Protein AF-A0A9D4S249-F1 (afdb_monomer_lite)

Organism: Dreissena polymorpha (NCBI:txid45954)

Structure (mmCIF, N/CA/C/O backbone):
data_AF-A0A9D4S249-F1
#
_entry.id   AF-A0A9D4S249-F1
#
loop_
_atom_site.group_PDB
_atom_site.id
_atom_site.type_symbol
_atom_site.label_atom_id
_atom_site.label_alt_id
_atom_site.label_comp_id
_atom_site.label_asym_id
_atom_site.label_entity_id
_atom_site.label_seq_id
_atom_site.pdbx_PDB_ins_code
_atom_site.Cartn_x
_atom_site.Cartn_y
_atom_site.Cartn_z
_atom_site.occupancy
_atom_site.B_iso_or_equiv
_atom_site.auth_seq_id
_atom_site.auth_comp_id
_atom_site.auth_asym_id
_atom_site.auth_atom_id
_atom_site.pdbx_PDB_model_num
ATOM 1 N N . MET A 1 1 ? -19.274 18.542 -10.334 1.00 49.50 1 MET A N 1
ATOM 2 C CA . MET A 1 1 ? -19.146 18.454 -11.804 1.00 49.50 1 MET A CA 1
ATOM 3 C C . MET A 1 1 ? -18.034 17.469 -12.111 1.00 49.50 1 MET A C 1
ATOM 5 O O . MET A 1 1 ? -16.917 17.698 -11.678 1.00 49.50 1 MET A O 1
ATOM 9 N N . VAL A 1 2 ? -18.353 16.343 -12.742 1.00 52.91 2 VAL A N 1
ATOM 10 C CA . VAL A 1 2 ? -17.370 15.337 -13.175 1.00 52.91 2 VAL A CA 1
ATOM 11 C C . VAL 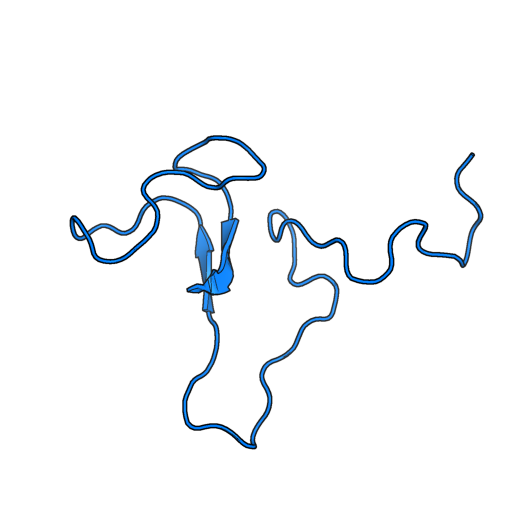A 1 2 ? -17.222 15.549 -14.675 1.00 52.91 2 VAL A C 1
ATOM 13 O O . VAL A 1 2 ? -18.224 15.474 -15.385 1.00 52.91 2 VAL A O 1
ATOM 16 N N . VAL A 1 3 ? -16.034 15.919 -15.149 1.00 65.44 3 VAL A N 1
ATOM 17 C CA . VAL A 1 3 ? -15.795 16.094 -16.586 1.00 65.44 3 VAL A CA 1
ATOM 18 C C . VAL A 1 3 ? -15.283 14.758 -17.124 1.00 65.44 3 VAL A C 1
ATOM 20 O O . VAL A 1 3 ? -14.259 14.274 -16.640 1.00 65.44 3 VAL A O 1
ATOM 23 N N . PRO A 1 4 ? -15.971 14.126 -18.089 1.00 57.69 4 PRO A N 1
ATOM 24 C CA . PRO A 1 4 ? -15.496 12.882 -18.680 1.00 57.69 4 PRO A CA 1
ATOM 25 C C . PRO A 1 4 ? -14.128 13.115 -19.335 1.00 57.69 4 PRO A C 1
ATOM 27 O O . PRO A 1 4 ? -14.002 13.969 -20.208 1.00 57.69 4 PRO A O 1
ATOM 30 N N . GLY A 1 5 ? -13.104 12.378 -18.899 1.00 65.19 5 GLY A N 1
ATOM 31 C CA . GLY A 1 5 ? -11.754 12.436 -19.473 1.00 65.19 5 GLY A CA 1
ATOM 32 C C . GLY A 1 5 ? -10.712 13.230 -18.678 1.00 65.19 5 GLY A C 1
ATOM 33 O O . GLY A 1 5 ? -9.534 13.140 -19.011 1.00 65.19 5 GLY A O 1
ATOM 34 N N . THR A 1 6 ? -11.081 13.945 -17.609 1.00 62.66 6 THR A N 1
ATOM 35 C CA . THR A 1 6 ? -10.101 14.518 -16.671 1.00 62.66 6 THR A CA 1
ATOM 36 C C . THR A 1 6 ? -10.262 13.881 -15.294 1.00 62.66 6 THR A C 1
ATOM 38 O O . THR A 1 6 ? -11.320 13.946 -14.671 1.00 62.66 6 THR A O 1
ATOM 41 N N . CYS A 1 7 ? -9.204 13.235 -14.799 1.00 64.75 7 CYS A N 1
ATOM 42 C CA . CYS A 1 7 ? -9.156 12.852 -13.395 1.00 64.75 7 CYS A CA 1
ATOM 43 C C . CYS A 1 7 ? -8.936 14.143 -12.597 1.00 64.75 7 CYS A C 1
ATOM 45 O O . CYS A 1 7 ? -7.907 14.793 -12.771 1.00 64.75 7 CYS A O 1
ATOM 47 N N . LEU A 1 8 ? -9.913 14.553 -11.778 1.00 68.19 8 LEU A N 1
ATOM 48 C CA . LEU A 1 8 ? -9.832 15.806 -11.006 1.00 68.19 8 LEU A CA 1
ATOM 49 C C . LEU A 1 8 ? -8.651 15.808 -10.021 1.00 68.19 8 LEU A C 1
ATOM 51 O O . LEU A 1 8 ? -8.187 16.876 -9.633 1.00 68.19 8 LEU A O 1
ATOM 55 N N . TYR A 1 9 ? -8.142 14.621 -9.682 1.00 71.44 9 TYR A N 1
ATOM 56 C CA . TYR A 1 9 ? -6.923 14.420 -8.911 1.00 71.44 9 TYR A CA 1
ATOM 57 C C . TYR A 1 9 ? -6.100 13.276 -9.521 1.00 71.44 9 TYR A C 1
ATOM 59 O O . TYR A 1 9 ? -6.242 12.124 -9.107 1.00 71.44 9 TYR A O 1
ATOM 67 N N . PRO A 1 10 ? -5.252 13.558 -10.526 1.00 70.25 10 PRO A N 1
ATOM 68 C CA . PRO A 1 10 ? -4.351 12.559 -11.090 1.00 70.25 10 PRO A CA 1
ATOM 69 C C . PRO A 1 10 ? -3.497 11.939 -9.976 1.00 70.25 10 PRO A C 1
ATOM 71 O O . PRO A 1 10 ? -2.868 12.662 -9.208 1.00 70.25 10 PRO A O 1
ATOM 74 N N . GLY A 1 11 ? -3.509 10.609 -9.865 1.00 73.00 11 GLY A N 1
ATOM 75 C CA . GLY A 1 11 ? -2.778 9.882 -8.822 1.00 73.00 11 GLY A CA 1
ATOM 76 C C . GLY A 1 11 ? -3.488 9.774 -7.467 1.00 73.00 11 GLY A C 1
ATOM 77 O O . GLY A 1 11 ? -2.947 9.127 -6.575 1.00 73.00 11 GLY A O 1
ATOM 78 N N . ASN A 1 12 ? -4.691 10.340 -7.293 1.00 82.00 12 ASN A N 1
ATOM 79 C CA . ASN A 1 12 ? -5.502 10.053 -6.110 1.00 82.00 12 ASN A CA 1
ATOM 80 C C . ASN A 1 12 ? -6.040 8.624 -6.204 1.00 82.00 12 ASN A C 1
ATOM 82 O O . ASN A 1 12 ? -6.948 8.334 -6.978 1.00 82.00 12 ASN A O 1
ATOM 86 N N . CYS A 1 13 ? -5.425 7.741 -5.427 1.00 84.00 13 CYS A N 1
ATOM 87 C CA . CYS A 1 13 ? -5.817 6.355 -5.288 1.00 84.00 13 CYS A CA 1
ATOM 88 C C . CYS A 1 13 ? -5.854 6.020 -3.805 1.00 84.00 13 CYS A C 1
ATOM 90 O O . CYS A 1 13 ? -4.886 6.277 -3.094 1.00 84.00 13 CYS A O 1
ATOM 92 N N . ASN A 1 14 ? -6.975 5.476 -3.350 1.00 84.75 14 ASN A N 1
ATOM 93 C CA . ASN A 1 14 ? -7.146 5.016 -1.977 1.00 84.75 14 ASN A CA 1
ATOM 94 C C . ASN A 1 14 ? -7.037 3.493 -1.841 1.00 84.75 14 ASN A C 1
ATOM 96 O O . ASN A 1 14 ? -7.228 2.978 -0.754 1.00 84.75 14 ASN A O 1
ATOM 100 N N . PHE A 1 15 ? -6.763 2.781 -2.937 1.00 86.56 15 PHE A N 1
ATOM 101 C CA . PHE A 1 15 ? -6.472 1.345 -2.974 1.00 86.56 15 PHE A CA 1
ATOM 102 C C . PHE A 1 15 ? -7.593 0.393 -2.519 1.00 86.56 15 PHE A C 1
ATOM 104 O O . PHE A 1 15 ? -7.409 -0.824 -2.554 1.00 86.56 15 PHE A O 1
ATOM 111 N N . GLU A 1 16 ? -8.777 0.915 -2.186 1.00 86.12 16 GLU A N 1
ATOM 112 C CA . GLU A 1 16 ? -9.912 0.133 -1.676 1.00 86.12 16 GLU A CA 1
ATOM 113 C C . GLU A 1 16 ? -10.509 -0.832 -2.707 1.00 86.12 16 GLU A C 1
ATOM 115 O O . GLU A 1 16 ? -11.000 -1.904 -2.359 1.00 86.12 16 GLU A O 1
ATOM 120 N N . MET A 1 17 ? -10.461 -0.481 -3.994 1.00 83.44 17 MET A N 1
ATOM 121 C CA . MET A 1 17 ? -11.005 -1.325 -5.066 1.00 83.44 17 MET A CA 1
ATOM 122 C C . MET A 1 17 ? -9.914 -1.906 -5.964 1.00 83.44 17 MET A C 1
ATOM 124 O O . MET A 1 17 ? -9.898 -3.112 -6.229 1.00 83.44 17 MET A O 1
ATOM 128 N N . ASP A 1 18 ? -8.980 -1.074 -6.412 1.00 85.06 18 ASP A N 1
ATOM 129 C CA . ASP A 1 18 ? -7.906 -1.451 -7.325 1.00 85.06 18 ASP A CA 1
ATOM 130 C C . ASP A 1 18 ? -6.625 -0.645 -7.058 1.00 85.06 18 ASP A C 1
ATOM 132 O O . ASP A 1 18 ? -6.526 0.092 -6.081 1.00 85.06 18 ASP A O 1
ATOM 136 N N . THR A 1 19 ? -5.607 -0.818 -7.900 1.00 86.94 19 THR A N 1
ATOM 137 C CA . THR A 1 19 ? -4.368 -0.036 -7.813 1.00 86.94 19 THR A CA 1
ATOM 138 C C . THR A 1 19 ? -4.460 1.292 -8.560 1.00 86.94 19 THR A C 1
ATOM 140 O O . THR A 1 19 ? -3.444 1.946 -8.735 1.00 86.94 19 THR A O 1
ATOM 143 N N . CYS A 1 20 ? -5.625 1.692 -9.071 1.00 87.38 20 CYS A N 1
ATOM 144 C CA . CYS A 1 20 ? -5.828 2.863 -9.927 1.00 87.38 20 CYS A CA 1
ATOM 145 C C . CYS A 1 20 ? -4.829 2.982 -11.096 1.00 87.38 20 CYS A C 1
ATOM 147 O O . CYS A 1 20 ? -4.516 4.086 -11.545 1.00 87.38 20 CYS A O 1
ATOM 149 N N . GLY A 1 21 ? -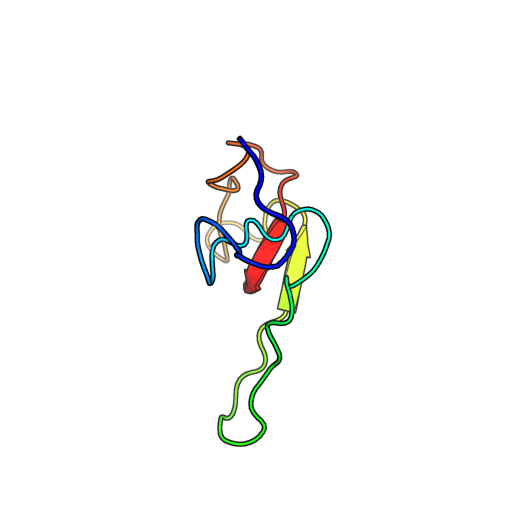4.303 1.849 -11.576 1.00 87.06 21 GLY A N 1
ATOM 150 C CA . GLY A 1 21 ? -3.293 1.791 -12.636 1.00 87.06 21 GLY A CA 1
ATOM 151 C C . GLY A 1 21 ? -1.838 1.894 -12.167 1.00 87.06 21 GLY A C 1
ATOM 152 O O . GLY A 1 21 ? -0.948 1.834 -13.011 1.00 87.06 21 GLY A O 1
ATOM 153 N N . TRP A 1 22 ? -1.572 2.008 -10.861 1.00 86.25 22 TRP A N 1
ATOM 154 C CA . TRP A 1 22 ? -0.228 1.832 -10.308 1.00 86.25 22 TRP A CA 1
ATOM 155 C C . TRP A 1 22 ? 0.242 0.387 -10.526 1.00 86.25 22 TRP A C 1
ATOM 157 O O . TRP A 1 22 ? -0.513 -0.567 -10.307 1.00 86.25 22 TRP A O 1
ATOM 167 N N . THR A 1 23 ? 1.493 0.241 -10.957 1.00 89.94 23 THR A N 1
ATOM 168 C CA . THR A 1 23 ? 2.154 -1.040 -11.227 1.00 89.94 23 THR A CA 1
ATOM 169 C C . THR A 1 23 ? 3.558 -1.026 -10.643 1.00 89.94 23 THR A C 1
ATOM 171 O O . THR A 1 23 ? 4.210 0.019 -10.671 1.00 89.94 23 THR A O 1
ATOM 174 N N . ASN A 1 24 ? 4.043 -2.182 -10.189 1.00 90.75 24 ASN A N 1
ATOM 175 C CA . ASN A 1 24 ? 5.437 -2.318 -9.773 1.00 90.75 24 ASN A CA 1
ATOM 176 C C . ASN A 1 24 ? 6.386 -2.054 -10.945 1.00 90.75 24 ASN A C 1
ATOM 178 O O . ASN A 1 24 ? 6.075 -2.333 -12.110 1.00 90.75 24 ASN A O 1
ATOM 182 N N . THR A 1 25 ? 7.535 -1.473 -10.622 1.00 89.50 25 THR A N 1
ATOM 183 C CA . THR A 1 25 ? 8.637 -1.336 -11.567 1.00 89.50 25 THR A CA 1
ATOM 184 C C . THR A 1 25 ? 9.469 -2.612 -11.542 1.00 89.50 25 THR A C 1
ATOM 186 O O . THR A 1 25 ? 9.553 -3.279 -10.528 1.00 89.50 25 THR A O 1
ATOM 189 N N . ASN A 1 26 ? 10.115 -2.954 -12.656 1.00 88.50 26 ASN A N 1
ATOM 190 C CA . ASN A 1 26 ? 11.045 -4.092 -12.699 1.00 88.50 26 ASN A CA 1
ATOM 191 C C . ASN A 1 26 ? 12.495 -3.669 -12.396 1.00 88.50 26 ASN A C 1
ATOM 193 O O . ASN A 1 26 ? 13.432 -4.401 -12.708 1.00 88.50 26 ASN A O 1
ATOM 197 N N . ALA A 1 27 ? 12.690 -2.431 -11.940 1.00 92.00 27 ALA A N 1
ATOM 198 C CA . ALA A 1 27 ? 13.999 -1.798 -11.785 1.00 92.00 27 ALA A CA 1
ATOM 199 C C . ALA A 1 27 ? 14.423 -1.632 -10.318 1.00 92.00 27 ALA A C 1
ATOM 201 O O . ALA A 1 27 ? 15.465 -1.030 -10.061 1.00 92.00 27 ALA A O 1
ATOM 202 N N . ASP A 1 28 ? 13.620 -2.124 -9.378 1.00 88.31 28 ASP A N 1
ATOM 203 C CA . ASP A 1 28 ? 13.944 -2.211 -7.961 1.00 88.31 28 ASP A CA 1
ATOM 204 C C . ASP A 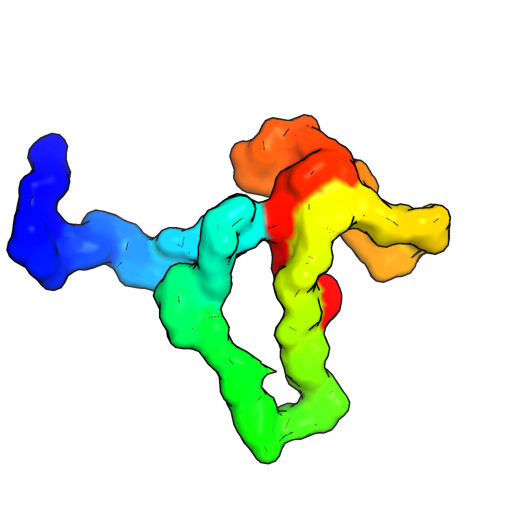1 28 ? 13.903 -3.669 -7.478 1.00 88.31 28 ASP A C 1
ATOM 206 O O . ASP A 1 28 ? 13.577 -4.593 -8.224 1.00 88.31 28 ASP A O 1
ATOM 210 N N . ASP A 1 29 ? 14.315 -3.866 -6.228 1.00 89.81 29 ASP A N 1
ATOM 211 C CA . ASP A 1 29 ? 14.373 -5.180 -5.582 1.00 89.81 29 ASP A CA 1
ATOM 212 C C . ASP A 1 29 ? 13.113 -5.471 -4.738 1.00 89.81 29 ASP A C 1
ATOM 214 O O . ASP A 1 29 ? 13.073 -6.468 -4.013 1.00 89.81 29 ASP A O 1
ATOM 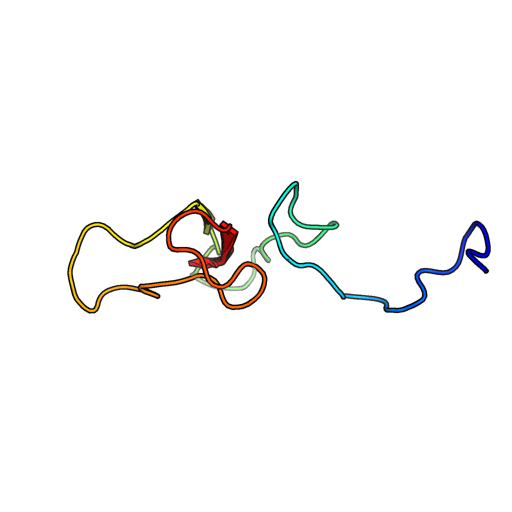218 N N . PHE A 1 30 ? 12.110 -4.583 -4.761 1.00 86.44 30 PHE A N 1
ATOM 219 C CA . PHE A 1 30 ? 10.955 -4.642 -3.865 1.00 86.44 30 PHE A CA 1
ATOM 220 C C . PHE A 1 30 ? 9.640 -4.356 -4.591 1.00 86.44 30 PHE A C 1
ATOM 222 O O . PHE A 1 30 ? 9.376 -3.233 -5.008 1.00 86.44 30 PHE A O 1
ATOM 229 N N . ASP A 1 31 ? 8.774 -5.365 -4.633 1.00 86.44 31 ASP A N 1
ATOM 230 C CA . ASP A 1 31 ? 7.417 -5.253 -5.157 1.00 86.44 31 ASP A CA 1
ATOM 231 C C . ASP A 1 31 ? 6.433 -4.829 -4.063 1.00 86.44 31 ASP A C 1
ATOM 233 O O . ASP A 1 31 ? 6.329 -5.479 -3.021 1.00 86.44 31 ASP A O 1
ATOM 237 N N . TRP A 1 32 ? 5.637 -3.792 -4.328 1.00 85.62 32 TRP A N 1
ATOM 238 C CA . TRP A 1 32 ? 4.536 -3.404 -3.450 1.00 85.62 32 TRP A CA 1
ATOM 239 C C . TRP A 1 32 ? 3.385 -4.394 -3.591 1.00 85.62 32 TRP A C 1
ATOM 241 O O . TRP A 1 32 ? 2.970 -4.743 -4.705 1.00 85.62 32 TRP A O 1
ATOM 251 N N . L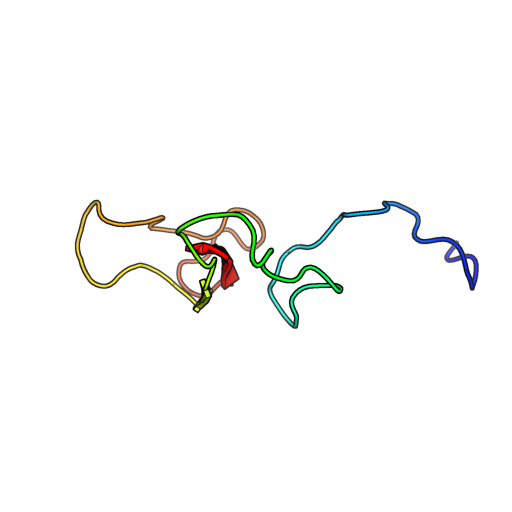EU A 1 33 ? 2.825 -4.813 -2.458 1.00 85.81 33 LEU A N 1
ATOM 252 C CA . LEU A 1 33 ? 1.668 -5.701 -2.410 1.00 85.81 33 LEU A CA 1
ATOM 253 C C . LEU A 1 33 ? 0.457 -4.949 -1.874 1.00 85.81 33 LEU A C 1
ATOM 255 O O . LEU A 1 33 ? 0.536 -4.279 -0.848 1.00 85.81 33 LEU A O 1
ATOM 259 N N . ARG A 1 34 ? -0.688 -5.051 -2.561 1.00 86.12 34 ARG A N 1
ATOM 260 C CA . ARG A 1 34 ? -1.939 -4.488 -2.041 1.00 86.12 34 ARG A CA 1
ATOM 261 C C . ARG A 1 34 ? -2.498 -5.428 -0.983 1.00 86.12 34 ARG A C 1
ATOM 263 O O . ARG A 1 34 ? -2.917 -6.541 -1.301 1.00 86.12 34 ARG A O 1
ATOM 270 N N . SER A 1 35 ? -2.529 -4.951 0.247 1.00 81.31 35 SER A N 1
ATOM 271 C CA . SER A 1 35 ? -2.959 -5.692 1.424 1.00 81.31 35 SER A CA 1
ATOM 272 C C . SER A 1 35 ? -4.208 -5.038 1.993 1.00 81.31 35 SER A C 1
ATOM 274 O O . SER A 1 35 ? -4.286 -3.814 2.063 1.00 81.31 35 SER A O 1
ATOM 276 N N . ALA A 1 36 ? -5.190 -5.846 2.386 1.00 80.31 36 ALA A N 1
ATOM 277 C CA . ALA A 1 36 ? -6.381 -5.363 3.069 1.00 80.31 36 ALA A CA 1
ATOM 278 C C . ALA A 1 36 ? -6.296 -5.686 4.558 1.00 80.31 36 ALA A C 1
ATOM 280 O O . ALA A 1 36 ? -5.985 -6.812 4.954 1.00 80.31 36 ALA A O 1
ATOM 281 N N . GLY A 1 37 ? -6.619 -4.679 5.352 1.00 77.38 37 GLY A N 1
ATOM 282 C CA . GLY A 1 37 ? -6.663 -4.713 6.793 1.00 77.38 37 GLY A CA 1
ATOM 283 C C . GLY A 1 37 ? -5.316 -4.691 7.510 1.00 77.38 37 GLY A C 1
ATOM 284 O O . GLY A 1 37 ? -4.258 -4.508 6.908 1.00 77.38 37 GLY A O 1
ATOM 285 N N . SER A 1 38 ? -5.368 -4.817 8.837 1.00 72.69 38 SER A N 1
ATOM 286 C CA . SER A 1 38 ? -4.173 -4.719 9.681 1.00 72.69 38 SER A CA 1
ATOM 287 C C . SER A 1 38 ? -3.195 -5.877 9.464 1.00 72.69 38 SER A C 1
ATOM 289 O O . SER A 1 38 ? -3.575 -7.029 9.235 1.00 72.69 38 SER A O 1
ATOM 291 N N . THR A 1 39 ? -1.899 -5.589 9.590 1.00 71.94 39 THR A N 1
ATOM 292 C CA . THR A 1 39 ? -0.883 -6.645 9.605 1.00 71.94 39 THR A CA 1
ATOM 293 C C . THR A 1 39 ? -1.033 -7.513 10.851 1.00 71.94 39 THR A C 1
ATOM 295 O O . THR A 1 39 ? -1.048 -6.999 11.969 1.00 71.94 39 THR A O 1
ATOM 298 N N . LEU A 1 40 ? -1.065 -8.835 10.660 1.00 68.75 40 LEU A N 1
ATOM 299 C CA . LEU A 1 40 ? -1.245 -9.826 11.732 1.00 68.75 40 LEU A CA 1
ATOM 300 C C . LEU A 1 40 ? -0.182 -9.732 12.839 1.00 68.75 40 LEU A C 1
ATOM 302 O O . LEU A 1 40 ? -0.443 -10.079 13.991 1.00 68.75 40 LEU A O 1
ATOM 306 N N . THR A 1 41 ? 1.024 -9.282 12.497 1.00 73.62 41 THR A N 1
ATOM 307 C CA . THR A 1 41 ? 2.135 -9.093 13.430 1.00 73.62 41 THR A CA 1
ATOM 308 C C . THR A 1 41 ? 2.193 -7.653 13.938 1.00 73.62 41 THR A C 1
ATOM 310 O O . THR A 1 41 ? 2.290 -6.693 13.169 1.00 73.62 41 THR A O 1
ATOM 313 N N . ALA A 1 42 ? 2.172 -7.498 15.264 1.00 74.31 42 ALA A N 1
ATOM 314 C CA . ALA A 1 42 ? 2.250 -6.193 15.909 1.00 74.31 42 ALA A CA 1
ATOM 315 C C . ALA A 1 42 ? 3.526 -5.440 15.489 1.00 74.31 42 ALA A C 1
ATOM 317 O O . ALA A 1 42 ? 4.626 -5.988 15.549 1.00 74.31 42 ALA A O 1
ATOM 318 N N . GLY A 1 43 ? 3.373 -4.182 15.069 1.00 72.00 43 GLY A N 1
ATOM 319 C CA . GLY A 1 43 ? 4.488 -3.310 14.680 1.00 72.00 43 GLY A CA 1
ATOM 320 C C . GLY A 1 43 ? 5.078 -3.564 13.288 1.00 72.00 43 GLY A C 1
ATOM 321 O O . GLY A 1 43 ? 6.088 -2.951 12.961 1.00 72.00 43 GLY A O 1
ATOM 322 N N . THR A 1 44 ? 4.474 -4.435 12.472 1.00 77.38 44 THR A N 1
ATOM 323 C CA . THR A 1 44 ? 4.972 -4.757 11.112 1.00 77.38 44 THR A CA 1
ATOM 324 C C . THR A 1 44 ? 4.176 -4.107 9.977 1.00 77.38 44 THR A C 1
ATOM 326 O O . THR A 1 44 ? 4.432 -4.381 8.811 1.00 77.38 44 THR A O 1
ATOM 329 N N . GLY A 1 45 ? 3.236 -3.225 10.311 1.00 76.25 45 GLY A N 1
ATOM 330 C CA . GLY A 1 45 ? 2.434 -2.481 9.350 1.00 76.25 45 GLY A CA 1
ATOM 331 C C . GLY A 1 45 ? 1.406 -1.585 10.037 1.00 76.25 45 GLY A C 1
ATOM 332 O O . GLY A 1 45 ? 1.385 -1.495 11.272 1.00 76.25 45 GLY A O 1
ATOM 333 N N . PRO A 1 46 ? 0.580 -0.876 9.254 1.00 78.94 46 PRO A N 1
ATOM 334 C CA . PRO A 1 46 ? -0.425 0.017 9.802 1.00 78.94 46 PRO A CA 1
ATOM 335 C C . PRO A 1 46 ? -1.507 -0.777 10.540 1.00 78.94 46 PRO A C 1
ATOM 337 O O . PRO A 1 46 ? -1.991 -1.806 10.071 1.00 78.94 46 PRO A O 1
ATOM 340 N N . SER A 1 47 ? -1.902 -0.279 11.712 1.00 81.00 47 SER A N 1
ATOM 341 C CA . SER A 1 47 ? -3.043 -0.819 12.458 1.00 81.00 47 SER A CA 1
ATOM 342 C C . SER A 1 47 ? -4.381 -0.438 11.825 1.00 81.00 47 SER A C 1
ATOM 344 O O . SER A 1 47 ? -5.381 -1.099 12.080 1.00 81.00 47 SER A O 1
ATOM 346 N N . VAL A 1 48 ? -4.403 0.636 11.034 1.00 81.94 48 VAL A N 1
ATOM 347 C CA . VAL A 1 48 ? -5.604 1.239 10.462 1.00 81.94 48 VAL A CA 1
ATOM 348 C C . VAL A 1 48 ? -5.233 1.886 9.126 1.00 81.94 48 VAL A C 1
ATOM 350 O O . VAL A 1 48 ? -4.218 2.583 9.052 1.00 81.94 48 VAL A O 1
ATOM 353 N N . ASP A 1 49 ? -6.036 1.681 8.084 1.00 80.81 49 ASP A N 1
ATOM 354 C CA . ASP A 1 49 ? -5.918 2.437 6.837 1.00 80.81 49 ASP A CA 1
ATOM 355 C C . ASP A 1 49 ? -6.334 3.903 7.058 1.00 80.81 49 ASP A C 1
ATOM 357 O O . ASP A 1 49 ? -7.315 4.200 7.739 1.00 80.81 49 ASP A O 1
ATOM 361 N N . HIS A 1 50 ? -5.589 4.835 6.464 1.00 81.25 50 HIS A N 1
ATOM 362 C CA . HIS A 1 50 ? -5.809 6.271 6.633 1.00 81.25 50 HIS A CA 1
ATOM 363 C C . HIS A 1 50 ? -7.055 6.776 5.886 1.00 81.25 50 HIS A C 1
ATOM 365 O O . HIS A 1 50 ? -7.652 7.774 6.292 1.00 81.25 50 HIS A O 1
ATOM 371 N N . THR A 1 51 ? -7.457 6.122 4.794 1.00 80.81 51 THR A N 1
ATOM 372 C CA . THR A 1 51 ? -8.596 6.568 3.976 1.00 80.81 51 THR A CA 1
ATOM 373 C C . THR A 1 51 ? -9.923 6.266 4.665 1.00 80.81 51 THR A C 1
ATOM 375 O O . THR A 1 51 ? -10.826 7.103 4.705 1.00 80.81 51 THR A O 1
ATOM 378 N N . THR A 1 52 ? -10.038 5.061 5.207 1.00 81.62 52 THR A N 1
ATOM 379 C CA . THR A 1 52 ? -11.246 4.537 5.848 1.00 81.62 52 THR A CA 1
ATOM 380 C C . THR A 1 52 ? -11.231 4.725 7.362 1.00 81.62 52 THR A C 1
ATOM 382 O O . THR A 1 52 ? -12.282 4.624 7.996 1.00 81.62 52 THR A O 1
ATOM 385 N N . ASN A 1 53 ? -10.058 5.003 7.947 1.00 82.38 53 ASN A N 1
ATOM 386 C CA . ASN A 1 53 ? -9.821 4.956 9.389 1.00 82.38 53 ASN A CA 1
ATOM 387 C C . ASN A 1 53 ? -10.314 3.624 9.993 1.00 82.38 53 ASN A C 1
ATOM 389 O O . ASN A 1 53 ? -10.841 3.585 11.107 1.00 82.38 53 ASN A O 1
ATOM 393 N N . SER A 1 54 ? -10.151 2.536 9.228 1.00 79.38 54 SER A N 1
ATOM 394 C CA . SER A 1 54 ? -10.500 1.169 9.601 1.00 79.38 54 SER A CA 1
ATOM 395 C C . SER A 1 54 ? -9.322 0.215 9.405 1.00 79.38 54 SER A C 1
ATOM 397 O O . SER A 1 54 ? -8.522 0.339 8.483 1.00 79.38 54 SER A O 1
ATOM 399 N N . ASP A 1 55 ? -9.249 -0.783 10.275 1.00 80.19 55 ASP A N 1
ATOM 400 C CA . ASP A 1 55 ? -8.363 -1.944 10.194 1.00 80.19 55 ASP A CA 1
ATOM 401 C C . ASP A 1 55 ? -8.770 -2.953 9.108 1.00 80.19 55 ASP A C 1
ATOM 403 O O . ASP A 1 55 ? -8.202 -4.042 9.068 1.00 80.19 55 ASP A O 1
ATOM 407 N N . ALA A 1 56 ? -9.743 -2.613 8.256 1.00 81.94 56 ALA A N 1
ATOM 408 C CA . ALA A 1 56 ? -10.189 -3.393 7.104 1.00 81.94 56 ALA A CA 1
ATOM 409 C C . ALA A 1 56 ? -9.897 -2.715 5.750 1.00 81.94 56 ALA A C 1
ATOM 411 O O . ALA A 1 56 ? -10.133 -3.334 4.712 1.00 81.94 56 ALA A O 1
ATOM 412 N N . GLY A 1 57 ? -9.404 -1.468 5.745 1.00 80.81 57 GLY A N 1
ATOM 413 C CA . GLY A 1 57 ? -9.070 -0.742 4.514 1.00 80.81 57 GLY A CA 1
ATOM 414 C C . GLY A 1 57 ? -7.823 -1.288 3.816 1.00 80.81 57 GLY A C 1
ATOM 415 O O . GLY A 1 57 ? -7.065 -2.074 4.389 1.00 80.81 57 GLY A O 1
ATOM 416 N N . SER A 1 58 ? -7.622 -0.895 2.562 1.00 82.50 58 SER A N 1
ATOM 417 C CA . SER A 1 58 ? -6.568 -1.439 1.702 1.00 82.50 58 SER A CA 1
ATOM 418 C C . SER A 1 58 ? -5.392 -0.480 1.546 1.00 82.50 58 SER A C 1
ATOM 420 O O . SER A 1 58 ? -5.566 0.690 1.228 1.00 82.50 58 SER A O 1
ATOM 422 N N . VAL A 1 59 ? -4.171 -0.990 1.697 1.00 81.44 59 VAL A N 1
ATOM 423 C CA . VAL A 1 59 ? -2.922 -0.222 1.575 1.00 81.44 59 VAL A CA 1
ATOM 424 C C . VAL A 1 59 ? -1.876 -1.005 0.783 1.00 81.44 59 VAL A C 1
ATOM 426 O O . VAL A 1 59 ? -1.953 -2.229 0.682 1.00 81.44 5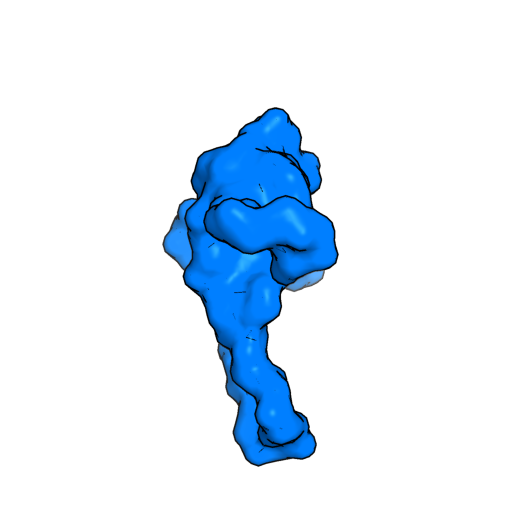9 VAL A O 1
ATOM 429 N N . PHE A 1 60 ? -0.876 -0.318 0.230 1.00 83.50 60 PHE A N 1
ATOM 430 C CA . PHE A 1 60 ? 0.335 -0.995 -0.232 1.00 83.50 60 PHE A CA 1
ATOM 431 C C . PHE A 1 60 ? 1.265 -1.275 0.952 1.00 83.50 60 PHE A C 1
ATOM 433 O O . PHE A 1 60 ? 1.514 -0.386 1.768 1.00 83.50 60 PHE A O 1
ATOM 440 N N . THR A 1 61 ? 1.751 -2.510 1.033 1.00 73.38 61 THR A N 1
ATOM 441 C CA . THR A 1 61 ? 2.748 -2.994 1.998 1.00 73.38 61 THR A CA 1
ATOM 442 C C . THR A 1 61 ? 4.008 -3.428 1.286 1.00 73.38 61 THR A C 1
ATOM 444 O O . THR A 1 61 ? 3.861 -3.999 0.178 1.00 73.38 61 THR A O 1
#

pLDDT: mean 78.98, std 9.18, range [49.5, 92.0]

Secondary structure (DSSP, 8-state):
-PPTT--SSTT----SS--TT----SSSS----EEES--SSTTSS-SSBTTTTBTTSEEE-

Radius of gyration: 14.08 Å; chains: 1; bounding box: 34×28×35 Å

InterPro domains:
  IPR000998 MAM domain [PF00629] (13-57)
  IPR000998 MAM domain [PS50060] (11-61)
  IPR013320 Concanavalin A-like lectin/glucanase domain superfamily [SSF49899] (9-58)
  IPR051560 MAM domain-containing protein [PTHR23282] (4-55)

Foldseek 3Di:
DDDPPDDPDVPPDQLQPHPSPDADDPPDPDGWDKDFFDDPDPPPDDNARPVVRHRGGIDTD

Sequence (61 aa):
MVVPGTCLYPGNCNFEMDTCGWTNTNADDFDWLRSAGSTLTAGTGPSVDHTTNSDAGSVFT